Protein AF-A0A6A3BC23-F1 (afdb_monomer_lite)

Organism: Hibiscus syriacus (NCBI:txid106335)

Sequence (85 aa):
MEGKRTNQYIASNYRWRTILTIHLSHELESKAWTILAGMTAPQAAGVIHSDFEKGFIRAEMVSYDDFVAAGSLAAAREKRLVKIT

Secondary structure (DSSP, 8-state):
---SSTTHHHHTT-TTS-EE-----STT----EE--TT--HHHHHHHH-HHHHHT----EE--HHHHHHHSSHHHHHHTT--EE-

Radius of gyration: 15.09 Å; chains: 1; bounding box: 29×46×32 Å

pLDDT: mean 71.39, std 22.23, range [28.11, 92.56]

Foldseek 3Di:
DDDPPPVVVVPPPCPQWDWDFDDDPPPDDTDIFTDGPPDDPLVSLVSVPVVCNVVPDKDKDADPVLCVVLVHPVSCVVVVRIDMD

InterPro domains:
  IPR012675 Beta-grasp domain superfamily [G3DSA:3.10.20.30] (19-83)
  IPR012676 TGS-like [SSF81271] (27-82)
  IPR013029 YchF, C-terminal domain [PF06071] (27-83)

Structure (mmCIF, N/CA/C/O backbone):
data_AF-A0A6A3BC23-F1
#
_entry.id   AF-A0A6A3BC23-F1
#
loop_
_atom_site.group_PDB
_atom_site.id
_atom_site.type_symbol
_atom_site.label_atom_id
_atom_site.label_alt_id
_atom_site.label_comp_id
_atom_site.label_asym_id
_atom_site.label_entity_id
_atom_site.label_seq_id
_atom_site.pdbx_PDB_ins_code
_atom_site.Cartn_x
_atom_site.Cartn_y
_atom_site.Cartn_z
_atom_site.occupancy
_atom_site.B_iso_or_equiv
_atom_site.auth_seq_id
_atom_site.auth_comp_id
_atom_site.auth_asym_id
_atom_site.auth_atom_id
_atom_site.pdbx_PDB_model_num
ATOM 1 N N . MET A 1 1 ? 11.302 -37.756 -9.007 1.00 38.81 1 MET A N 1
ATOM 2 C CA . MET A 1 1 ? 10.355 -36.921 -9.774 1.00 38.81 1 MET A CA 1
ATOM 3 C C . MET A 1 1 ? 9.166 -36.608 -8.876 1.00 38.81 1 MET A C 1
ATOM 5 O O . MET A 1 1 ? 8.111 -37.180 -9.056 1.00 38.81 1 MET A O 1
ATOM 9 N N . GLU A 1 2 ? 9.334 -35.751 -7.873 1.00 33.47 2 GLU A N 1
ATOM 10 C CA . GLU A 1 2 ? 8.275 -35.438 -6.903 1.00 33.47 2 GLU A CA 1
ATOM 11 C C . GLU A 1 2 ? 8.558 -34.012 -6.419 1.00 33.47 2 GLU A C 1
ATOM 13 O O . GLU A 1 2 ? 9.650 -33.756 -5.922 1.00 33.47 2 GLU A O 1
ATOM 18 N N . GLY A 1 3 ? 7.666 -33.052 -6.669 1.00 33.75 3 GLY A N 1
ATOM 19 C CA . GLY A 1 3 ? 7.920 -31.653 -6.277 1.00 33.75 3 GLY A CA 1
ATOM 20 C C . GLY A 1 3 ? 7.255 -30.560 -7.117 1.00 33.75 3 GLY A C 1
ATOM 21 O O . GLY A 1 3 ? 7.546 -29.388 -6.911 1.00 33.75 3 GLY A O 1
ATOM 22 N N . LYS A 1 4 ? 6.362 -30.894 -8.060 1.00 38.03 4 LYS A N 1
ATOM 23 C CA . LYS A 1 4 ? 5.664 -29.899 -8.906 1.00 38.03 4 LYS A CA 1
ATOM 24 C C . LYS A 1 4 ? 4.139 -29.814 -8.702 1.00 38.03 4 LYS A C 1
ATOM 26 O O . LYS A 1 4 ? 3.457 -29.311 -9.585 1.00 38.03 4 LYS A O 1
ATOM 31 N N . ARG A 1 5 ? 3.573 -30.285 -7.579 1.00 36.22 5 ARG A N 1
ATOM 32 C CA . ARG A 1 5 ? 2.101 -30.250 -7.356 1.00 36.22 5 ARG A CA 1
ATOM 33 C C . ARG A 1 5 ? 1.599 -29.285 -6.278 1.00 36.22 5 ARG A C 1
ATOM 35 O O . ARG A 1 5 ? 0.409 -28.995 -6.258 1.00 36.22 5 ARG A O 1
ATOM 42 N N . THR A 1 6 ? 2.458 -28.737 -5.420 1.00 37.94 6 THR A N 1
ATOM 43 C CA . THR A 1 6 ? 1.988 -27.960 -4.253 1.00 37.94 6 THR A CA 1
ATOM 44 C C . THR A 1 6 ? 1.625 -26.503 -4.582 1.00 37.94 6 THR A C 1
ATOM 46 O O . THR A 1 6 ? 0.794 -25.914 -3.900 1.00 37.94 6 THR A O 1
ATOM 49 N N . ASN A 1 7 ? 2.158 -25.927 -5.669 1.00 38.06 7 ASN A N 1
ATOM 50 C CA . ASN A 1 7 ? 1.918 -24.517 -6.026 1.00 38.06 7 ASN A CA 1
ATOM 51 C C . ASN A 1 7 ? 0.584 -24.246 -6.747 1.00 38.06 7 ASN A C 1
ATOM 53 O O . ASN A 1 7 ? 0.153 -23.099 -6.812 1.00 38.06 7 ASN A O 1
ATOM 57 N N . GLN A 1 8 ? -0.096 -25.268 -7.280 1.00 33.38 8 GLN A N 1
ATOM 58 C CA . GLN A 1 8 ? -1.357 -25.069 -8.014 1.00 33.38 8 GLN A CA 1
ATOM 59 C C . GLN A 1 8 ? -2.567 -24.820 -7.101 1.00 33.38 8 GLN A C 1
ATOM 61 O O . GLN A 1 8 ? -3.520 -24.171 -7.523 1.00 33.38 8 GLN A O 1
ATOM 66 N N . TYR A 1 9 ? -2.526 -25.280 -5.847 1.00 28.11 9 TYR A N 1
ATOM 67 C CA . TYR A 1 9 ? -3.654 -25.140 -4.919 1.00 28.11 9 TYR A CA 1
ATOM 68 C C . TYR A 1 9 ? -3.721 -23.777 -4.230 1.00 28.11 9 TYR A C 1
ATOM 70 O O . TYR A 1 9 ? -4.798 -23.365 -3.806 1.00 28.11 9 TYR A O 1
ATOM 78 N N . ILE A 1 10 ? -2.600 -23.054 -4.155 1.00 42.59 10 ILE A N 1
ATOM 79 C CA . ILE A 1 10 ? -2.569 -21.746 -3.501 1.00 42.59 10 ILE A CA 1
ATOM 80 C C . ILE A 1 10 ? -3.351 -20.743 -4.356 1.00 42.59 10 ILE A C 1
ATOM 82 O O . ILE A 1 10 ? -4.214 -20.071 -3.824 1.00 42.59 10 ILE A O 1
ATOM 86 N N . ALA A 1 11 ? -3.200 -20.719 -5.682 1.00 42.66 11 ALA A N 1
ATOM 87 C CA . ALA A 1 11 ? -3.816 -19.689 -6.530 1.00 42.66 11 ALA A CA 1
ATOM 88 C C . ALA A 1 11 ? -5.364 -19.702 -6.590 1.00 42.66 11 ALA A C 1
ATOM 90 O O . ALA A 1 11 ? -5.973 -18.659 -6.831 1.00 42.66 11 ALA A O 1
ATOM 91 N N . SER A 1 12 ? -6.027 -20.844 -6.359 1.00 30.84 12 SER A N 1
ATOM 92 C CA . SER A 1 12 ? -7.472 -20.971 -6.626 1.00 30.84 12 SER A CA 1
ATOM 93 C C . SER A 1 12 ? -8.382 -20.352 -5.551 1.00 30.84 12 SER A C 1
ATOM 95 O O . SER A 1 12 ? -9.549 -20.086 -5.836 1.00 30.84 12 SER A O 1
ATOM 97 N N . ASN A 1 13 ? -7.859 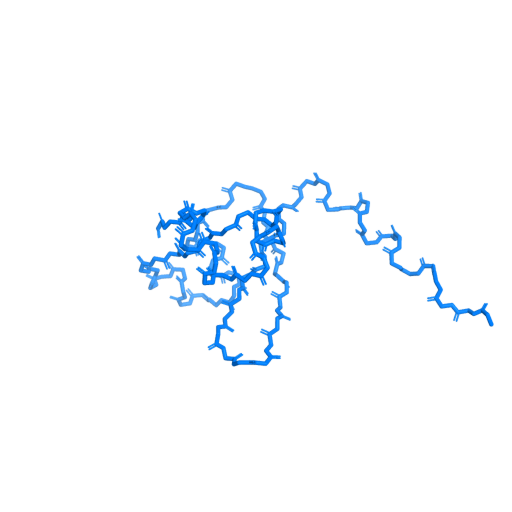-20.071 -4.348 1.00 29.03 13 ASN A N 1
ATOM 98 C CA . ASN A 1 13 ? -8.623 -19.509 -3.220 1.00 29.03 13 ASN A CA 1
ATOM 99 C C . ASN A 1 13 ? -8.360 -18.013 -2.945 1.00 29.03 13 ASN A C 1
ATOM 101 O O . ASN A 1 13 ? -8.965 -17.452 -2.038 1.00 29.03 13 ASN A O 1
ATOM 105 N N . TYR A 1 14 ? -7.510 -17.332 -3.725 1.00 42.91 14 TYR A N 1
ATOM 106 C CA . TYR A 1 14 ? -7.244 -15.885 -3.557 1.00 42.91 14 TYR A CA 1
ATOM 107 C C . TYR A 1 14 ? -7.986 -15.008 -4.562 1.00 42.91 14 TYR A C 1
ATOM 109 O O . TYR A 1 14 ? -7.763 -13.805 -4.629 1.00 42.91 14 TYR A O 1
ATOM 117 N N . ARG A 1 15 ? -8.921 -15.584 -5.322 1.00 36.16 15 ARG A N 1
ATOM 118 C CA . ARG A 1 15 ? -9.652 -14.887 -6.390 1.00 36.16 15 ARG A CA 1
ATOM 119 C C . ARG A 1 15 ? -10.528 -13.722 -5.883 1.00 36.16 15 ARG A C 1
ATOM 121 O O . ARG A 1 15 ? -11.009 -12.936 -6.689 1.00 36.16 15 ARG A O 1
ATOM 128 N N . TRP A 1 16 ? -10.710 -13.602 -4.564 1.00 35.00 16 TRP A N 1
ATOM 129 C CA . TRP A 1 16 ? -11.499 -12.563 -3.880 1.00 35.00 16 TRP A CA 1
ATOM 130 C C . TRP A 1 16 ? -10.737 -11.842 -2.750 1.00 35.00 16 TRP A C 1
ATOM 132 O O . TRP A 1 16 ? -11.298 -10.963 -2.097 1.00 35.00 16 TRP A O 1
ATOM 142 N N . ARG A 1 17 ? -9.463 -12.180 -2.507 1.00 42.19 17 ARG A N 1
ATOM 143 C CA . ARG A 1 17 ? -8.605 -11.491 -1.530 1.00 42.19 17 ARG A CA 1
ATOM 144 C C . ARG A 1 17 ? -7.498 -10.770 -2.280 1.00 42.19 17 ARG A C 1
ATOM 146 O O . ARG A 1 17 ? -6.597 -11.410 -2.810 1.00 42.19 17 ARG A O 1
ATOM 153 N N . THR A 1 18 ? -7.565 -9.444 -2.317 1.00 42.28 18 THR A N 1
ATOM 154 C CA . THR A 1 18 ? -6.461 -8.614 -2.801 1.00 42.28 18 THR A CA 1
ATOM 155 C C . THR A 1 18 ? -5.221 -8.937 -1.969 1.00 42.28 18 THR A C 1
ATOM 157 O O . THR A 1 18 ? -5.193 -8.672 -0.772 1.00 42.28 18 THR A O 1
ATOM 160 N N . ILE A 1 19 ? -4.202 -9.547 -2.572 1.00 46.25 19 ILE A N 1
ATOM 161 C CA . ILE A 1 19 ? -2.892 -9.695 -1.934 1.00 46.25 19 ILE A CA 1
ATOM 162 C C . ILE A 1 19 ? -2.151 -8.386 -2.190 1.00 46.25 19 ILE A C 1
ATOM 164 O O . ILE A 1 19 ? -1.781 -8.097 -3.326 1.00 46.25 19 ILE A O 1
ATOM 168 N N . LEU A 1 20 ? -1.964 -7.579 -1.146 1.00 49.25 20 LEU A N 1
ATOM 169 C CA . LEU A 1 20 ? -1.079 -6.423 -1.205 1.00 49.25 20 LEU A CA 1
ATOM 170 C C . LEU A 1 20 ? 0.284 -6.848 -0.655 1.00 49.25 20 LEU A C 1
ATOM 172 O O . LEU A 1 20 ? 0.452 -7.057 0.547 1.00 49.25 20 LEU A O 1
ATOM 176 N N . THR A 1 21 ? 1.265 -6.992 -1.542 1.00 45.28 21 THR A N 1
ATOM 177 C CA . THR A 1 21 ? 2.658 -7.230 -1.147 1.00 45.28 21 THR A CA 1
ATOM 178 C C . THR A 1 21 ? 3.299 -5.893 -0.801 1.00 45.28 21 THR A C 1
ATOM 180 O O . THR A 1 21 ? 3.746 -5.151 -1.677 1.00 45.28 21 THR A O 1
ATOM 183 N N . ILE A 1 22 ? 3.317 -5.565 0.488 1.00 50.56 22 ILE A N 1
ATOM 184 C CA . ILE A 1 22 ? 3.965 -4.356 0.993 1.00 50.56 22 ILE A CA 1
ATOM 185 C C . ILE A 1 22 ? 5.462 -4.641 1.132 1.00 50.56 22 ILE A C 1
ATOM 187 O O . ILE A 1 22 ? 5.868 -5.522 1.888 1.00 50.56 22 ILE A O 1
ATOM 191 N N . HIS A 1 23 ? 6.277 -3.896 0.388 1.00 47.91 23 HIS A N 1
ATOM 192 C CA . HIS A 1 23 ? 7.730 -3.972 0.471 1.00 47.91 23 HIS A CA 1
ATOM 193 C C . HIS A 1 23 ? 8.216 -2.983 1.530 1.00 47.91 23 HIS A C 1
ATOM 195 O O . HIS A 1 23 ? 8.126 -1.770 1.346 1.00 47.91 23 HIS A O 1
ATOM 201 N N . LEU A 1 24 ? 8.726 -3.504 2.645 1.00 44.38 24 LEU A N 1
ATOM 202 C CA . LEU A 1 24 ? 9.499 -2.714 3.595 1.00 44.38 24 LEU A CA 1
ATOM 203 C C . LEU A 1 24 ? 10.946 -2.759 3.116 1.00 44.38 24 LEU A C 1
ATOM 205 O O . LEU A 1 24 ? 11.540 -3.829 3.054 1.00 44.38 24 LEU A O 1
ATOM 209 N N . SER A 1 25 ? 11.498 -1.612 2.726 1.00 42.81 25 SER A N 1
ATOM 210 C CA . SER A 1 25 ? 12.864 -1.526 2.204 1.00 42.81 25 SER A CA 1
ATOM 211 C C . SER A 1 25 ? 13.880 -1.600 3.352 1.00 42.81 25 SER A C 1
ATOM 213 O O . SER A 1 25 ? 14.543 -0.623 3.674 1.00 42.81 25 SER A O 1
ATOM 215 N N . HIS A 1 26 ? 13.969 -2.762 3.996 1.00 45.47 26 HIS A N 1
ATOM 216 C CA . HIS A 1 26 ? 15.218 -3.263 4.553 1.00 45.47 26 HIS A CA 1
ATOM 217 C C . HIS A 1 26 ? 15.696 -4.317 3.550 1.00 45.47 26 HIS A C 1
ATOM 219 O O . HIS A 1 26 ? 14.955 -5.245 3.240 1.00 45.47 26 HIS A O 1
ATOM 225 N N . GLU A 1 27 ? 16.869 -4.102 2.963 1.00 54.38 27 GLU A N 1
ATOM 226 C CA . GLU A 1 27 ? 17.272 -4.458 1.588 1.00 54.38 27 GLU A CA 1
ATOM 227 C C . GLU A 1 27 ? 17.224 -5.948 1.163 1.00 54.38 27 GLU A C 1
ATOM 229 O O . GLU A 1 27 ? 17.660 -6.273 0.061 1.00 54.38 27 GLU A O 1
ATOM 234 N N . LEU A 1 28 ? 16.681 -6.870 1.967 1.00 55.16 28 LEU A N 1
ATOM 235 C CA . LEU A 1 28 ? 16.743 -8.315 1.712 1.00 55.16 28 LEU A CA 1
ATOM 236 C C . LEU A 1 28 ? 15.444 -9.114 1.905 1.00 55.16 28 LEU A C 1
ATOM 238 O O . LEU A 1 28 ? 15.451 -10.309 1.614 1.00 55.16 28 LEU A O 1
ATOM 242 N N . GLU A 1 29 ? 14.327 -8.521 2.341 1.00 62.28 29 GLU A N 1
ATOM 243 C CA . GLU A 1 29 ? 13.115 -9.309 2.627 1.00 62.28 29 GLU A CA 1
ATOM 244 C C . GLU A 1 29 ? 11.876 -8.832 1.859 1.00 62.28 29 GLU A C 1
ATOM 246 O O . GLU A 1 29 ? 11.431 -7.692 1.976 1.00 62.28 29 GLU A O 1
ATOM 251 N N . SER A 1 30 ? 11.276 -9.748 1.090 1.00 71.31 30 SER A N 1
ATOM 252 C CA . SER A 1 30 ? 9.941 -9.577 0.509 1.00 71.31 30 SER A CA 1
ATOM 253 C C . SER A 1 30 ? 8.954 -10.458 1.268 1.00 71.31 30 SER A C 1
ATOM 255 O O . SER A 1 30 ? 9.173 -11.661 1.425 1.00 71.31 30 SER A O 1
ATOM 257 N N . LYS A 1 31 ? 7.857 -9.862 1.747 1.00 76.19 31 LYS A N 1
ATOM 258 C CA . LYS A 1 31 ? 6.805 -10.568 2.482 1.00 76.19 31 LYS A CA 1
ATOM 259 C C . LYS A 1 31 ? 5.434 -10.227 1.914 1.00 76.19 31 LYS A C 1
ATOM 261 O O . LYS A 1 31 ? 5.091 -9.062 1.734 1.00 76.19 31 LYS A O 1
ATOM 266 N N . ALA A 1 32 ? 4.634 -11.259 1.665 1.00 79.94 32 ALA A N 1
ATOM 267 C CA . ALA A 1 32 ? 3.234 -11.110 1.295 1.00 79.94 32 ALA A CA 1
ATOM 268 C C . ALA A 1 32 ? 2.359 -11.103 2.555 1.00 79.94 32 ALA A C 1
ATOM 270 O O . ALA A 1 32 ? 2.478 -11.987 3.407 1.00 79.94 32 ALA A O 1
ATOM 271 N N . TRP A 1 33 ? 1.459 -10.127 2.654 1.00 82.56 33 TRP A N 1
ATOM 272 C CA . TRP A 1 33 ? 0.484 -10.024 3.736 1.00 82.56 33 TRP A CA 1
ATOM 273 C C . TRP A 1 33 ? -0.916 -10.219 3.163 1.00 82.56 33 TRP A C 1
ATOM 275 O O . TRP A 1 33 ? -1.256 -9.694 2.103 1.00 82.56 33 TRP A O 1
ATOM 285 N N . THR A 1 34 ? -1.735 -11.014 3.847 1.00 84.00 34 THR A N 1
ATOM 286 C CA . THR A 1 34 ? -3.116 -11.233 3.413 1.00 84.00 34 THR A CA 1
ATOM 287 C C . THR A 1 34 ? -3.996 -10.129 3.981 1.00 84.00 34 THR A C 1
ATOM 289 O O . THR A 1 34 ? -4.137 -10.032 5.197 1.00 84.00 34 THR A O 1
ATOM 292 N N . ILE A 1 35 ? -4.620 -9.343 3.106 1.00 83.06 35 ILE A N 1
ATOM 293 C CA . ILE A 1 35 ? -5.600 -8.316 3.473 1.00 83.06 35 ILE A CA 1
ATOM 294 C C . ILE A 1 35 ? -6.984 -8.674 2.910 1.00 83.06 35 ILE A C 1
ATOM 296 O O . ILE A 1 35 ? -7.128 -9.561 2.063 1.00 83.06 35 ILE A O 1
ATOM 300 N N . LEU A 1 36 ? -8.024 -8.017 3.415 1.00 83.06 36 LEU A N 1
ATOM 301 C CA . LEU A 1 36 ? -9.379 -8.108 2.880 1.00 83.06 36 LEU A CA 1
ATOM 302 C C . LEU A 1 36 ? -9.558 -7.110 1.730 1.00 83.06 36 LEU A C 1
ATOM 304 O O . LEU A 1 36 ? -8.995 -6.014 1.736 1.00 83.06 36 LEU A O 1
ATOM 308 N N . ALA A 1 37 ? -10.364 -7.488 0.737 1.00 79.69 37 ALA A N 1
ATOM 309 C CA . ALA A 1 37 ? -10.731 -6.578 -0.339 1.00 79.69 37 ALA A CA 1
ATOM 310 C C . ALA A 1 37 ? -11.499 -5.368 0.223 1.00 79.69 37 ALA A C 1
ATOM 312 O O . ALA A 1 37 ? -12.364 -5.522 1.084 1.00 79.69 37 ALA A O 1
ATOM 313 N N . GLY A 1 38 ? -11.178 -4.170 -0.270 1.00 80.50 38 GLY A N 1
ATOM 314 C CA . GLY A 1 38 ? -11.799 -2.919 0.177 1.00 80.50 38 GLY A CA 1
ATOM 315 C C . GLY A 1 38 ? -11.168 -2.280 1.419 1.00 80.50 38 GLY A C 1
ATOM 316 O O . GLY A 1 38 ? -11.631 -1.222 1.833 1.00 80.50 38 GLY A O 1
ATOM 317 N N . MET A 1 39 ? -10.112 -2.869 1.994 1.00 86.56 39 MET A N 1
ATOM 318 C CA . MET A 1 39 ? -9.352 -2.218 3.066 1.00 86.56 39 MET A CA 1
ATOM 319 C C . MET A 1 39 ? -8.706 -0.916 2.585 1.00 86.56 39 MET A C 1
ATOM 321 O O . MET A 1 39 ? -8.197 -0.828 1.464 1.00 86.56 39 MET A O 1
ATOM 325 N N . THR A 1 40 ? -8.695 0.089 3.458 1.00 89.00 40 THR A N 1
ATOM 326 C CA . THR A 1 40 ? -7.950 1.331 3.231 1.00 89.00 40 THR A CA 1
ATOM 327 C C . THR A 1 40 ? -6.449 1.109 3.444 1.00 89.00 40 THR A C 1
ATOM 329 O O . THR A 1 40 ? -6.031 0.134 4.073 1.00 89.00 40 THR A O 1
ATOM 332 N N . ALA A 1 41 ? -5.611 2.019 2.938 1.00 87.31 41 ALA A N 1
ATOM 333 C CA . ALA A 1 41 ? -4.161 1.924 3.120 1.00 87.31 41 ALA A CA 1
ATOM 334 C C . ALA A 1 41 ? -3.719 1.901 4.605 1.00 87.31 41 ALA A C 1
ATOM 336 O O . ALA A 1 41 ? -2.900 1.042 4.936 1.00 87.31 41 ALA A O 1
ATOM 337 N N . PRO A 1 42 ? -4.285 2.720 5.522 1.00 91.50 42 PRO A N 1
ATOM 338 C CA . PRO A 1 42 ? -4.002 2.605 6.957 1.00 91.50 42 PRO A CA 1
ATOM 339 C C . PRO A 1 42 ? -4.360 1.234 7.543 1.00 91.50 42 PRO A C 1
ATOM 341 O O . PRO A 1 42 ? -3.558 0.645 8.261 1.00 91.50 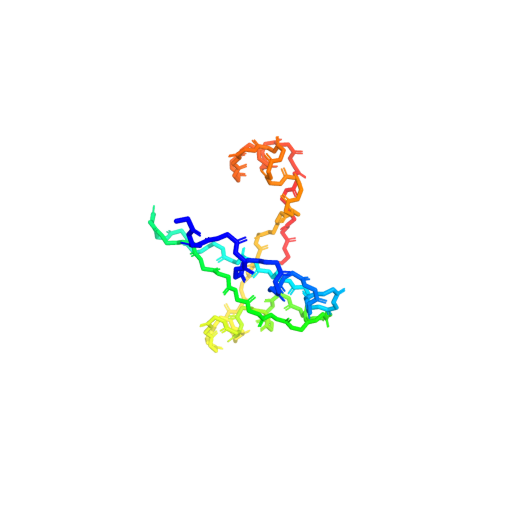42 PRO A O 1
ATOM 344 N N . GLN A 1 43 ? -5.526 0.683 7.189 1.00 90.19 43 GLN A N 1
ATOM 345 C CA . GLN A 1 43 ? -5.959 -0.635 7.667 1.00 90.19 43 GLN A CA 1
ATOM 346 C C . GLN A 1 43 ? -5.033 -1.749 7.163 1.00 90.19 43 GLN A C 1
ATOM 348 O O . GLN A 1 43 ? -4.690 -2.670 7.902 1.00 90.19 43 GLN A O 1
ATOM 353 N N . ALA A 1 44 ? -4.607 -1.674 5.897 1.00 88.25 44 ALA A N 1
ATOM 354 C CA . ALA A 1 44 ? -3.652 -2.623 5.333 1.00 88.25 44 ALA A CA 1
ATOM 355 C C . ALA A 1 44 ? -2.277 -2.514 6.015 1.00 88.25 44 ALA A C 1
ATOM 357 O O . ALA A 1 44 ? -1.634 -3.533 6.263 1.00 88.25 44 ALA A O 1
ATOM 358 N N . ALA A 1 45 ? -1.853 -1.301 6.379 1.00 88.44 45 ALA A N 1
ATOM 359 C CA . ALA A 1 45 ? -0.641 -1.081 7.160 1.00 88.44 45 ALA A CA 1
ATOM 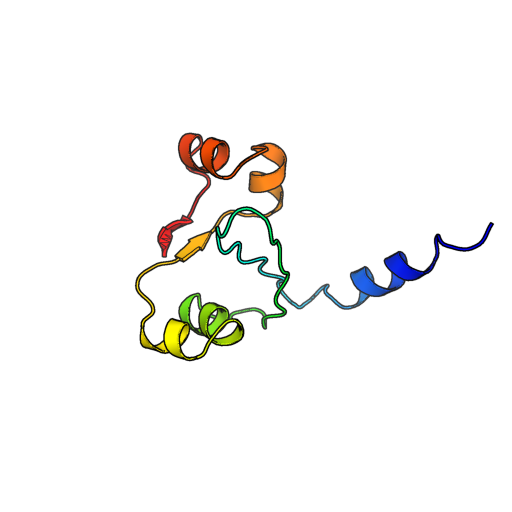360 C C . ALA A 1 45 ? -0.758 -1.657 8.588 1.00 88.44 45 ALA A C 1
ATOM 362 O O . ALA A 1 45 ? 0.207 -2.229 9.095 1.00 88.44 45 ALA A O 1
ATOM 363 N N . GLY A 1 46 ? -1.953 -1.614 9.190 1.00 91.69 46 GLY A N 1
ATOM 364 C CA . GLY A 1 46 ? -2.267 -2.240 10.481 1.00 91.69 46 GLY A CA 1
ATOM 365 C C . GLY A 1 46 ? -2.026 -3.752 10.534 1.00 91.69 46 GLY A C 1
ATOM 366 O O . GLY A 1 46 ? -1.606 -4.272 11.565 1.00 91.69 46 GLY A O 1
ATOM 367 N N . VAL A 1 47 ? -2.210 -4.458 9.409 1.00 91.25 47 VAL A N 1
ATOM 368 C CA . VAL A 1 47 ? -1.924 -5.905 9.289 1.00 91.25 47 VAL A CA 1
ATOM 369 C C . VAL A 1 47 ? -0.428 -6.207 9.408 1.00 91.25 47 VAL A C 1
ATOM 371 O O . VAL A 1 47 ? -0.055 -7.291 9.855 1.00 91.25 47 VAL A O 1
ATOM 374 N N . ILE A 1 48 ? 0.430 -5.256 9.031 1.00 87.75 48 ILE A N 1
ATOM 375 C CA . ILE A 1 48 ? 1.877 -5.360 9.243 1.00 87.75 48 ILE A CA 1
ATOM 376 C C . ILE A 1 48 ? 2.207 -5.052 10.702 1.00 87.75 48 ILE A C 1
ATOM 378 O O . ILE A 1 48 ? 2.953 -5.800 11.332 1.00 87.75 48 ILE A O 1
ATOM 382 N N . HIS A 1 49 ? 1.685 -3.935 11.218 1.00 88.88 49 HIS A N 1
ATOM 383 C CA . HIS A 1 49 ? 1.881 -3.505 12.597 1.00 88.88 49 HIS A CA 1
ATOM 384 C C . HIS A 1 49 ? 0.804 -2.494 13.014 1.00 88.88 49 HIS A C 1
ATOM 386 O O . HIS A 1 49 ? 0.548 -1.530 12.292 1.00 88.88 49 HIS A O 1
ATOM 392 N N . SER A 1 50 ? 0.233 -2.639 14.214 1.00 90.19 50 SER A N 1
ATOM 393 C CA . SER A 1 50 ? -0.851 -1.768 14.704 1.00 90.19 50 SER A CA 1
ATOM 394 C C . SER A 1 50 ? -0.476 -0.285 14.788 1.00 90.19 50 SER A C 1
ATOM 396 O O . SER A 1 50 ? -1.338 0.585 14.676 1.00 90.19 50 SER A O 1
ATOM 398 N N . ASP A 1 51 ? 0.808 0.021 14.976 1.00 92.19 51 ASP A N 1
ATOM 399 C CA . ASP A 1 51 ? 1.280 1.411 15.031 1.00 92.19 51 ASP A CA 1
ATOM 400 C C . ASP A 1 51 ? 1.258 2.092 13.661 1.00 92.19 51 ASP A C 1
ATOM 402 O O . ASP A 1 51 ? 1.078 3.305 13.599 1.00 92.19 51 ASP A O 1
ATOM 406 N N . PHE A 1 52 ? 1.370 1.341 12.560 1.00 89.50 52 PHE A N 1
ATOM 407 C CA . PHE A 1 52 ? 1.284 1.921 11.219 1.00 89.50 52 PHE A CA 1
ATOM 408 C C . PHE A 1 52 ? -0.132 2.334 10.838 1.00 89.50 52 PHE A C 1
ATOM 410 O O . PHE A 1 52 ? -0.290 3.249 10.039 1.00 89.50 52 PHE A O 1
ATOM 417 N N . GLU A 1 53 ? -1.156 1.705 11.412 1.00 91.12 53 GLU A N 1
ATOM 418 C CA . GLU A 1 53 ? -2.537 2.152 11.223 1.00 91.12 53 GLU A CA 1
ATOM 419 C C . GLU A 1 53 ? -2.792 3.473 11.958 1.00 91.12 53 GLU A C 1
ATOM 421 O O . GLU A 1 53 ? -3.362 4.402 11.388 1.00 91.12 53 GLU A O 1
ATOM 426 N N . LYS A 1 54 ? -2.318 3.588 13.206 1.00 89.38 54 LYS A N 1
ATOM 427 C CA . LYS A 1 54 ? -2.489 4.796 14.032 1.00 89.38 54 LYS A CA 1
ATOM 428 C C . LYS A 1 54 ? -1.615 5.961 13.572 1.00 89.38 54 LYS A C 1
ATOM 430 O O . LYS A 1 54 ? -2.045 7.108 13.617 1.00 89.38 54 LYS A O 1
ATOM 435 N N . GLY A 1 55 ? -0.383 5.664 13.170 1.00 90.50 55 GLY A N 1
ATOM 436 C CA . GLY A 1 55 ? 0.625 6.621 12.721 1.00 90.50 55 GLY A CA 1
ATOM 437 C C . GLY A 1 55 ? 0.745 6.696 11.204 1.00 90.50 55 GLY A C 1
ATOM 438 O O . GLY A 1 55 ? 1.820 7.018 10.706 1.00 90.50 55 GLY A O 1
ATOM 439 N N . PHE A 1 56 ? -0.308 6.342 10.462 1.00 89.88 56 PHE A N 1
ATOM 440 C CA . PHE A 1 56 ? -0.273 6.356 9.005 1.00 89.88 56 PHE A CA 1
ATOM 441 C C . PHE A 1 56 ? 0.026 7.767 8.481 1.00 89.88 56 PHE A C 1
ATOM 443 O O . PHE A 1 56 ? -0.697 8.714 8.783 1.00 89.88 56 PHE A O 1
ATOM 450 N N . ILE A 1 57 ? 1.082 7.899 7.674 1.00 90.25 57 ILE A N 1
ATOM 451 C CA . ILE A 1 57 ? 1.469 9.174 7.048 1.00 90.25 57 ILE A CA 1
ATOM 452 C C . ILE A 1 57 ? 1.145 9.147 5.557 1.00 90.25 57 ILE A C 1
ATOM 454 O O . ILE A 1 57 ? 0.493 10.051 5.044 1.00 90.25 57 ILE A O 1
ATOM 458 N N . ARG A 1 58 ? 1.645 8.125 4.859 1.00 87.44 58 ARG A N 1
ATOM 459 C CA . ARG A 1 58 ? 1.415 7.908 3.432 1.00 87.44 58 ARG A CA 1
ATOM 460 C C . ARG A 1 58 ? 1.706 6.464 3.054 1.00 87.44 58 ARG A C 1
ATOM 462 O O . ARG A 1 58 ? 2.542 5.819 3.690 1.00 87.44 58 ARG A O 1
ATOM 469 N N . ALA A 1 59 ? 1.122 6.009 1.955 1.00 85.50 59 ALA A N 1
ATOM 470 C CA . ALA A 1 59 ? 1.518 4.784 1.277 1.00 85.50 59 ALA A CA 1
ATOM 471 C C . ALA A 1 59 ? 1.874 5.061 -0.182 1.00 85.50 59 ALA A C 1
ATOM 473 O O . ALA A 1 59 ? 1.220 5.843 -0.871 1.00 85.50 59 ALA A O 1
ATOM 474 N N . GLU A 1 60 ? 2.903 4.370 -0.657 1.00 86.38 60 GLU A N 1
ATOM 475 C CA . GLU A 1 60 ? 3.247 4.314 -2.069 1.00 86.38 60 GLU A CA 1
ATOM 476 C C . GLU A 1 60 ? 2.889 2.937 -2.609 1.00 86.38 60 GLU A C 1
ATOM 478 O O . GLU A 1 60 ? 3.292 1.913 -2.058 1.00 86.38 60 GLU A O 1
ATOM 483 N N . MET A 1 61 ? 2.101 2.914 -3.676 1.00 86.25 61 MET A N 1
ATOM 484 C CA . MET A 1 61 ? 1.530 1.693 -4.226 1.00 86.25 61 MET A CA 1
ATOM 485 C C . MET A 1 61 ? 1.725 1.668 -5.733 1.00 86.25 61 MET A C 1
ATOM 487 O O . MET A 1 61 ? 1.598 2.684 -6.408 1.00 86.25 61 MET A O 1
ATOM 491 N N . VAL A 1 62 ? 1.986 0.487 -6.269 1.00 87.50 62 VAL A N 1
ATOM 492 C CA . VAL A 1 62 ? 2.062 0.227 -7.706 1.00 87.50 62 VAL A CA 1
ATOM 493 C C . VAL A 1 62 ? 1.277 -1.049 -7.979 1.00 87.50 62 VAL A C 1
ATOM 495 O O . VAL A 1 62 ? 1.255 -1.949 -7.134 1.00 87.50 62 VAL A O 1
ATOM 498 N N . SER A 1 63 ? 0.579 -1.115 -9.113 1.00 87.38 63 SER A N 1
ATOM 499 C CA . SER A 1 63 ? -0.096 -2.354 -9.499 1.00 87.38 63 SER A CA 1
ATOM 500 C C . SER A 1 63 ? 0.953 -3.443 -9.754 1.00 87.38 63 SER A C 1
ATOM 502 O O . SER A 1 63 ? 2.082 -3.150 -10.152 1.00 87.38 63 SER A O 1
ATOM 504 N N . TYR A 1 64 ? 0.610 -4.705 -9.493 1.00 82.50 64 TYR A N 1
ATOM 505 C CA . TYR A 1 64 ? 1.560 -5.802 -9.688 1.00 82.50 64 TYR A CA 1
ATOM 506 C C . TYR A 1 64 ? 2.023 -5.893 -11.149 1.00 82.50 64 TYR A C 1
ATOM 508 O O . TYR A 1 64 ? 3.222 -5.985 -11.405 1.00 82.50 64 TYR A O 1
ATOM 516 N N . ASP A 1 65 ? 1.089 -5.788 -12.095 1.00 86.12 65 ASP A N 1
ATOM 517 C 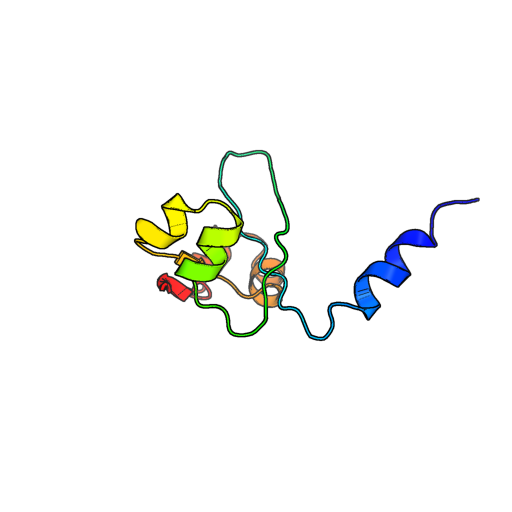CA . ASP A 1 65 ? 1.385 -5.878 -13.526 1.00 86.12 65 ASP A CA 1
ATOM 518 C C . ASP A 1 65 ? 2.294 -4.728 -13.986 1.00 86.12 65 ASP A C 1
ATOM 520 O O . ASP A 1 65 ? 3.281 -4.961 -14.687 1.00 86.12 65 ASP A O 1
ATOM 524 N N . ASP A 1 66 ? 2.035 -3.501 -13.518 1.00 84.88 66 ASP A N 1
ATOM 525 C CA . ASP A 1 66 ? 2.875 -2.337 -13.822 1.00 84.88 66 ASP A CA 1
ATOM 526 C C . ASP A 1 66 ? 4.262 -2.447 -13.187 1.00 84.88 66 ASP A C 1
ATOM 528 O O . ASP A 1 66 ? 5.258 -2.061 -13.799 1.00 84.88 66 ASP A O 1
ATOM 532 N N . PHE A 1 67 ? 4.350 -2.983 -11.968 1.00 84.81 67 PHE A N 1
ATOM 533 C CA . PHE A 1 67 ? 5.625 -3.201 -11.290 1.00 84.81 67 PHE A CA 1
ATOM 534 C C . PHE A 1 67 ? 6.486 -4.218 -12.039 1.00 84.81 67 PHE A C 1
ATOM 536 O O . PHE A 1 67 ? 7.664 -3.958 -12.291 1.00 84.81 67 PHE A O 1
ATOM 543 N N . VAL A 1 68 ? 5.893 -5.344 -12.449 1.00 88.19 68 VAL A N 1
ATOM 544 C CA . VAL A 1 68 ? 6.577 -6.378 -13.236 1.00 88.19 68 VAL A CA 1
ATOM 545 C C . VAL A 1 68 ? 7.007 -5.823 -14.595 1.00 88.19 68 VAL A C 1
ATOM 547 O O . VAL A 1 68 ? 8.155 -6.015 -14.991 1.00 88.19 68 VAL A O 1
ATOM 550 N N . ALA A 1 69 ? 6.139 -5.076 -15.284 1.00 90.56 69 ALA A N 1
ATOM 551 C CA . ALA A 1 69 ? 6.463 -4.458 -16.571 1.00 90.56 69 ALA A CA 1
ATOM 552 C C . ALA A 1 69 ? 7.519 -3.341 -16.462 1.00 90.56 69 ALA A C 1
ATOM 554 O O . ALA A 1 69 ? 8.287 -3.103 -17.398 1.00 90.56 69 ALA A O 1
ATOM 555 N N . ALA A 1 70 ? 7.570 -2.628 -15.336 1.00 89.38 70 ALA A N 1
ATOM 556 C CA . ALA A 1 70 ? 8.588 -1.618 -15.073 1.00 89.38 70 ALA A CA 1
ATOM 557 C C . ALA A 1 70 ? 9.930 -2.222 -14.632 1.00 89.38 70 ALA A C 1
ATOM 559 O O . ALA A 1 70 ? 10.962 -1.577 -14.811 1.00 89.38 70 ALA A O 1
ATOM 560 N N . GLY A 1 71 ? 9.930 -3.428 -14.059 1.00 86.19 71 GLY A N 1
ATOM 561 C CA . GLY A 1 71 ? 11.118 -4.145 -13.585 1.00 86.19 71 GLY A CA 1
ATOM 562 C C . GLY A 1 71 ? 11.693 -3.634 -12.258 1.00 86.19 71 GLY A C 1
ATOM 563 O O . GLY A 1 71 ? 12.496 -4.322 -11.634 1.00 86.19 71 GLY A O 1
ATOM 564 N N . SER A 1 72 ? 11.294 -2.445 -11.798 1.00 85.62 72 SER A N 1
ATOM 565 C CA . SER A 1 72 ? 11.661 -1.905 -10.485 1.00 85.62 72 SER A CA 1
ATOM 566 C C . SER A 1 72 ? 10.700 -0.802 -10.037 1.00 85.62 72 SER A C 1
ATOM 568 O O . SER A 1 72 ? 10.033 -0.162 -10.855 1.00 85.62 72 SER A O 1
ATOM 570 N N . LEU A 1 73 ? 10.678 -0.520 -8.728 1.00 82.94 73 LEU A N 1
ATOM 571 C CA . L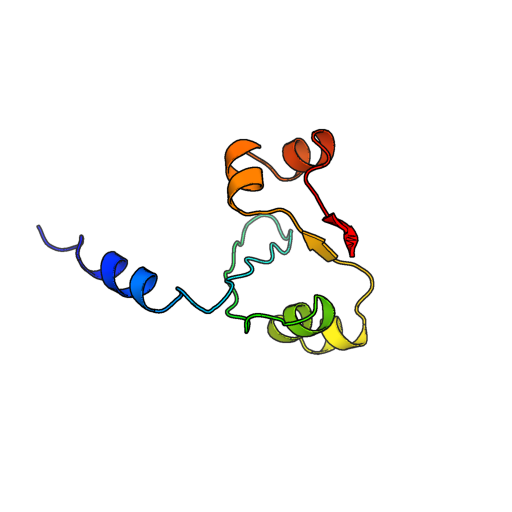EU A 1 73 ? 9.890 0.588 -8.180 1.00 82.94 73 LEU A CA 1
ATOM 572 C C . LEU A 1 73 ? 10.410 1.947 -8.676 1.00 82.94 73 LEU A C 1
ATOM 574 O O . LEU A 1 73 ? 9.614 2.844 -8.934 1.00 82.94 73 LEU A O 1
ATOM 578 N N . ALA A 1 74 ? 11.728 2.093 -8.854 1.00 88.50 74 ALA A N 1
ATOM 579 C CA . ALA A 1 74 ? 12.340 3.309 -9.390 1.00 88.50 74 ALA A CA 1
ATOM 580 C C . ALA A 1 74 ? 11.859 3.594 -10.823 1.00 88.50 74 ALA A C 1
ATOM 582 O O . ALA A 1 74 ? 11.338 4.676 -11.093 1.00 88.50 74 ALA A O 1
ATOM 583 N N . ALA A 1 75 ? 11.907 2.591 -11.703 1.00 89.81 75 ALA A N 1
ATOM 584 C CA . ALA A 1 75 ? 11.394 2.714 -13.067 1.00 89.81 75 ALA A CA 1
ATOM 585 C C . ALA A 1 75 ? 9.875 2.976 -13.097 1.00 89.81 75 ALA A C 1
ATOM 587 O O . ALA A 1 75 ? 9.389 3.754 -13.918 1.00 89.81 75 ALA A O 1
ATOM 588 N N . ALA A 1 76 ? 9.106 2.371 -12.184 1.00 89.94 76 ALA A N 1
ATOM 589 C CA . ALA A 1 76 ? 7.673 2.644 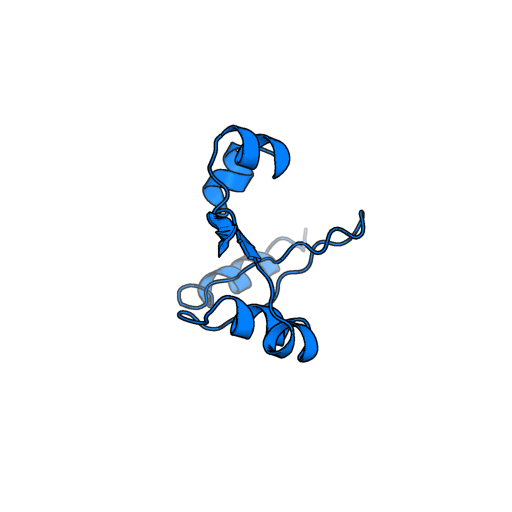-12.061 1.00 89.94 76 ALA A CA 1
ATOM 590 C C . ALA A 1 76 ? 7.391 4.093 -11.621 1.00 89.94 76 ALA A C 1
ATOM 592 O O . ALA A 1 76 ? 6.449 4.716 -12.117 1.00 89.94 76 ALA A O 1
ATOM 593 N N . ARG A 1 77 ? 8.218 4.659 -10.729 1.00 88.31 77 ARG A N 1
ATOM 594 C CA . ARG A 1 77 ? 8.132 6.071 -10.318 1.00 88.31 77 ARG A CA 1
ATOM 595 C C . ARG A 1 77 ? 8.418 7.018 -11.479 1.00 88.31 77 ARG A C 1
ATOM 597 O O . ARG A 1 77 ? 7.652 7.956 -11.682 1.00 88.31 77 ARG A O 1
ATOM 604 N N . GLU A 1 78 ? 9.462 6.758 -12.263 1.00 92.56 78 GLU A N 1
ATOM 605 C CA . GLU A 1 78 ? 9.798 7.558 -13.454 1.00 92.56 78 GLU A CA 1
ATOM 606 C C . GLU A 1 78 ? 8.663 7.551 -14.485 1.00 92.56 78 GLU A C 1
ATOM 608 O O . GLU A 1 78 ? 8.321 8.588 -15.054 1.00 92.56 78 GLU A O 1
ATOM 613 N N . LYS A 1 79 ? 8.005 6.398 -14.654 1.00 91.75 79 LYS A N 1
ATOM 614 C CA . LYS A 1 79 ? 6.826 6.231 -15.516 1.00 91.75 79 LYS A CA 1
ATOM 615 C C . LYS A 1 79 ? 5.522 6.776 -14.913 1.00 91.75 79 LYS A C 1
ATOM 617 O O . LYS A 1 79 ? 4.484 6.687 -15.561 1.00 91.75 79 LYS A O 1
ATOM 622 N N . ARG A 1 80 ? 5.554 7.345 -13.698 1.00 90.31 80 ARG A N 1
ATOM 623 C CA . ARG A 1 80 ? 4.382 7.844 -12.944 1.00 90.31 80 ARG A CA 1
ATOM 624 C C . ARG A 1 80 ? 3.298 6.785 -12.691 1.00 90.31 80 ARG A C 1
ATOM 626 O O . ARG A 1 80 ? 2.119 7.112 -12.604 1.00 90.31 80 ARG A O 1
ATOM 633 N N . LEU A 1 81 ? 3.703 5.525 -12.544 1.00 88.62 81 LEU A N 1
ATOM 634 C CA . LEU A 1 81 ? 2.810 4.395 -12.248 1.00 88.62 81 LEU A CA 1
ATOM 635 C C . LEU A 1 81 ? 2.580 4.206 -10.739 1.00 88.62 81 LEU A C 1
ATOM 637 O O . LEU A 1 81 ? 1.707 3.446 -10.327 1.00 88.62 81 LEU A O 1
ATOM 641 N N . VAL A 1 82 ? 3.360 4.896 -9.901 1.00 88.44 82 VAL A N 1
ATOM 642 C CA . VAL A 1 82 ? 3.215 4.849 -8.442 1.00 88.44 82 VAL A CA 1
ATOM 643 C C . VAL A 1 82 ? 2.114 5.803 -7.985 1.00 88.44 82 VAL A C 1
ATOM 645 O O . VAL A 1 82 ? 2.186 7.012 -8.204 1.00 88.44 82 VAL A O 1
ATOM 648 N N . LYS A 1 83 ? 1.116 5.253 -7.293 1.00 86.19 83 LYS A N 1
ATOM 649 C CA . LYS A 1 83 ? 0.066 5.992 -6.598 1.00 86.19 83 LYS A CA 1
ATOM 650 C C . LYS A 1 83 ? 0.497 6.289 -5.166 1.00 86.19 83 LYS A C 1
ATOM 652 O O . LYS A 1 83 ? 0.918 5.390 -4.442 1.00 86.19 83 LYS A O 1
ATOM 657 N N . ILE A 1 84 ? 0.333 7.542 -4.760 1.00 85.44 84 ILE A N 1
ATOM 658 C CA . ILE A 1 84 ? 0.566 8.006 -3.391 1.00 85.44 84 ILE A CA 1
ATOM 659 C C . ILE A 1 84 ? -0.801 8.259 -2.750 1.00 85.44 84 ILE A C 1
ATOM 661 O O . ILE A 1 84 ? -1.653 8.893 -3.377 1.00 85.44 84 ILE A O 1
ATOM 665 N N . THR A 1 85 ? -1.024 7.733 -1.546 1.00 77.56 85 THR A N 1
ATOM 666 C CA . THR A 1 85 ? -2.247 7.940 -0.751 1.00 77.56 85 THR A CA 1
ATOM 667 C C . THR A 1 85 ? -1.936 8.188 0.711 1.00 77.56 85 THR A C 1
ATOM 669 O O . THR A 1 85 ? -0.798 7.876 1.130 1.00 77.56 85 THR A O 1
#